Protein AF-A0A6M3LU60-F1 (afdb_monomer_lite)

Foldseek 3Di:
DALKAWEWEDEPPDQIKIKIFGHCLVVLLVLQLVLLLVVPPLQPRVVSVVSSNCSLCVPPPPPPHTIDMDSDGPPDPPRYWYQYSVQQWIDGNNDIDHSVCSNVDDCVPGDD

Sequence (112 aa):
MGDRANVKLISKGEAPLFIYSHNHGSNLPIRVQRALQKRWRWGDDLYLNRIIFSEIIKNEVDTELGYGIGTFIGDKENRVITIDHDNKTVEITGIILTFEQFIDHDLSTIRF

pLDDT: mean 94.93, std 4.98, range [65.88, 98.75]

Secondary structure (DSSP, 8-state):
----EEEEEE-TTSPPEEEEESS-GGGHHHHHHHHHHT---TT-HHHHHHHHHHHHHTT-SS-SSSEEEESS--S-TTSEEEEETTTTEEEETTEEEEHHHHHTS-GGG---

Structure (mmCIF, N/CA/C/O backbone):
data_AF-A0A6M3LU60-F1
#
_entry.id   AF-A0A6M3LU60-F1
#
loop_
_atom_site.group_PDB
_atom_site.id
_atom_site.type_symbol
_atom_site.label_atom_id
_atom_site.label_alt_id
_atom_site.label_comp_id
_atom_site.label_asym_id
_atom_site.label_entity_id
_atom_site.label_seq_id
_atom_site.pdbx_PDB_ins_code
_atom_site.Cartn_x
_atom_site.Cartn_y
_atom_site.Cartn_z
_atom_site.occupancy
_atom_site.B_iso_or_equiv
_atom_site.auth_seq_id
_atom_site.auth_comp_id
_atom_site.auth_asym_id
_atom_site.auth_atom_id
_atom_site.pdbx_PDB_model_num
ATOM 1 N N . MET A 1 1 ? 16.967 7.907 -14.585 1.00 65.88 1 MET A N 1
ATOM 2 C CA . MET A 1 1 ? 15.701 8.420 -14.007 1.00 65.88 1 MET A CA 1
ATOM 3 C C . MET A 1 1 ? 14.790 7.224 -13.778 1.00 65.88 1 MET A C 1
ATOM 5 O O . MET A 1 1 ? 14.743 6.392 -14.670 1.00 65.88 1 MET A O 1
ATOM 9 N N . GLY A 1 2 ? 14.155 7.103 -12.607 1.00 84.50 2 GLY A N 1
ATOM 10 C CA . GLY A 1 2 ? 13.304 5.958 -12.243 1.00 84.50 2 GLY A CA 1
ATOM 11 C C . GLY A 1 2 ? 11.884 6.388 -11.870 1.00 84.50 2 GLY A C 1
ATOM 12 O O . GLY A 1 2 ? 11.677 7.516 -11.410 1.00 84.50 2 GLY A O 1
ATOM 13 N N . ASP A 1 3 ? 10.920 5.493 -12.077 1.00 92.88 3 ASP A N 1
ATOM 14 C CA . ASP A 1 3 ? 9.530 5.642 -11.642 1.00 92.88 3 ASP A CA 1
ATOM 15 C C . ASP A 1 3 ? 9.408 5.246 -10.165 1.00 92.88 3 ASP A C 1
ATOM 17 O O . ASP A 1 3 ? 9.119 4.100 -9.821 1.00 92.88 3 ASP A O 1
ATOM 21 N N . ARG A 1 4 ? 9.707 6.210 -9.291 1.00 95.31 4 ARG A N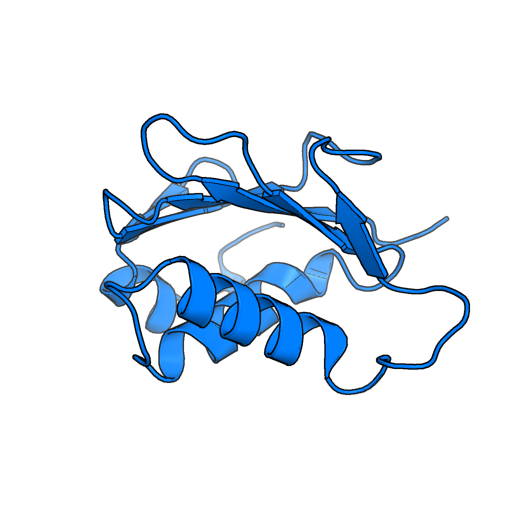 1
ATOM 22 C CA . ARG A 1 4 ? 9.814 6.009 -7.842 1.00 95.31 4 ARG A CA 1
ATOM 23 C C . ARG A 1 4 ? 8.538 6.385 -7.108 1.00 95.31 4 ARG A C 1
ATOM 25 O O . ARG A 1 4 ? 7.934 7.415 -7.423 1.00 95.31 4 ARG A O 1
ATOM 32 N N . ALA A 1 5 ? 8.172 5.571 -6.125 1.00 97.25 5 ALA A N 1
ATOM 33 C CA . ALA A 1 5 ? 7.081 5.812 -5.184 1.00 97.25 5 ALA A CA 1
ATOM 34 C C . ALA A 1 5 ? 7.185 4.839 -3.995 1.00 97.25 5 ALA A C 1
ATOM 36 O O . ALA A 1 5 ? 7.997 3.908 -4.020 1.00 97.25 5 ALA A O 1
ATOM 37 N N . ASN A 1 6 ? 6.338 5.041 -2.985 1.00 98.12 6 ASN A N 1
ATOM 38 C CA . ASN A 1 6 ? 6.311 4.232 -1.769 1.00 98.12 6 ASN A CA 1
ATOM 39 C C . ASN A 1 6 ? 4.900 3.757 -1.408 1.00 98.12 6 ASN A C 1
ATOM 41 O O . ASN A 1 6 ? 3.909 4.443 -1.662 1.00 98.12 6 ASN A O 1
ATOM 45 N N . VAL A 1 7 ? 4.828 2.617 -0.725 1.00 98.38 7 VAL A N 1
ATOM 46 C CA . VAL A 1 7 ? 3.676 2.236 0.101 1.00 98.38 7 VAL A CA 1
ATOM 47 C C . VAL A 1 7 ? 4.087 2.357 1.561 1.00 98.38 7 VAL A C 1
ATOM 49 O O . VAL A 1 7 ? 5.044 1.715 1.982 1.00 98.38 7 VAL A O 1
ATOM 52 N N . LYS A 1 8 ? 3.382 3.189 2.320 1.00 98.44 8 LYS A N 1
ATOM 53 C CA . LYS A 1 8 ? 3.571 3.393 3.754 1.00 98.44 8 LYS A CA 1
ATOM 54 C C . LYS A 1 8 ? 2.517 2.587 4.504 1.00 98.44 8 LYS A C 1
ATOM 56 O O . LYS A 1 8 ? 1.332 2.786 4.282 1.00 98.44 8 LYS A O 1
ATOM 61 N N . LEU A 1 9 ? 2.938 1.710 5.397 1.00 98.50 9 LEU A N 1
ATOM 62 C CA . LEU A 1 9 ? 2.079 0.859 6.215 1.00 98.50 9 LEU A CA 1
ATOM 63 C C . LEU A 1 9 ? 2.138 1.396 7.648 1.00 98.50 9 LEU A C 1
ATOM 65 O O . LEU A 1 9 ? 3.237 1.558 8.190 1.00 98.50 9 LEU A O 1
ATOM 69 N N . ILE A 1 10 ? 0.986 1.729 8.234 1.00 98.12 10 ILE A N 1
ATOM 70 C CA . ILE A 1 10 ? 0.899 2.302 9.583 1.00 98.12 10 ILE A CA 1
ATOM 71 C C . ILE A 1 10 ? -0.065 1.526 10.474 1.00 98.12 10 ILE A C 1
ATOM 73 O O . ILE A 1 10 ? -1.169 1.176 10.056 1.00 98.12 10 ILE A O 1
ATOM 77 N N . SER A 1 11 ? 0.369 1.345 11.718 1.00 96.25 11 SER A N 1
ATOM 78 C CA . SER A 1 11 ? -0.420 0.816 12.827 1.00 96.25 11 SER A CA 1
ATOM 79 C C . SER A 1 11 ? -0.178 1.684 14.063 1.00 96.25 11 SER A C 1
ATOM 81 O O . SER A 1 11 ? 0.902 2.257 14.251 1.00 96.25 11 SER A O 1
ATOM 83 N N . LYS A 1 12 ? -1.185 1.824 14.915 1.00 93.38 12 LYS A N 1
ATOM 84 C CA . LYS A 1 12 ? -1.189 2.743 16.044 1.00 93.38 12 LYS A CA 1
ATOM 85 C C . LYS A 1 12 ? -0.133 2.344 17.066 1.00 93.38 12 LYS A C 1
ATOM 87 O O . LYS A 1 12 ? -0.179 1.263 17.640 1.00 93.38 12 LYS A O 1
ATOM 92 N N . GLY A 1 13 ? 0.762 3.283 17.363 1.00 92.25 13 GLY A N 1
ATOM 93 C CA . GLY A 1 13 ? 1.834 3.087 18.340 1.00 92.25 13 GLY A CA 1
ATOM 94 C C . GLY A 1 13 ? 3.084 2.412 17.775 1.00 92.25 13 GLY A C 1
ATOM 95 O O . GLY A 1 13 ? 4.065 2.305 18.502 1.00 92.25 13 GLY A O 1
ATOM 96 N N . GLU A 1 14 ? 3.080 2.034 16.495 1.00 93.88 14 GLU A N 1
ATOM 97 C CA . GLU A 1 14 ? 4.211 1.396 15.825 1.00 93.88 14 GLU A CA 1
ATOM 98 C C . GLU A 1 14 ? 4.922 2.357 14.864 1.00 93.88 14 GLU A C 1
ATOM 100 O O . GLU A 1 14 ? 4.353 3.333 14.362 1.00 93.88 14 GLU A O 1
ATOM 105 N N . ALA A 1 15 ? 6.197 2.075 14.589 1.00 95.00 15 ALA A N 1
ATOM 106 C CA . ALA A 1 15 ? 6.931 2.790 13.553 1.00 95.00 15 ALA A CA 1
ATOM 107 C C . ALA A 1 15 ? 6.402 2.404 12.156 1.00 95.00 15 ALA A C 1
ATOM 109 O O . ALA A 1 15 ? 6.134 1.227 11.908 1.00 95.00 15 ALA A O 1
ATOM 110 N N . PRO A 1 16 ? 6.280 3.360 11.215 1.00 96.25 16 PRO A N 1
ATOM 111 C CA . PRO A 1 16 ? 5.817 3.063 9.867 1.00 96.25 16 PRO A CA 1
ATOM 112 C C . PRO A 1 16 ? 6.807 2.169 9.113 1.00 96.25 16 PRO A C 1
ATOM 114 O O . PRO A 1 16 ? 8.024 2.364 9.182 1.00 96.25 16 PRO A O 1
ATOM 117 N N . LEU A 1 17 ? 6.268 1.241 8.326 1.00 97.44 17 LEU A N 1
ATOM 118 C CA . LEU A 1 17 ? 7.026 0.439 7.371 1.00 97.44 17 LEU A CA 1
ATOM 119 C C . LEU A 1 17 ? 6.811 0.994 5.964 1.00 97.44 17 LEU A C 1
ATOM 121 O O . LEU A 1 17 ? 5.683 1.277 5.565 1.00 97.44 17 LEU A O 1
ATOM 125 N N . PHE A 1 18 ? 7.881 1.128 5.193 1.00 98.00 18 PHE A N 1
ATOM 126 C CA . PHE A 1 18 ? 7.834 1.596 3.815 1.00 98.00 18 PHE A CA 1
ATOM 127 C C . PHE A 1 18 ? 8.262 0.482 2.870 1.00 98.00 18 PHE A C 1
ATOM 129 O O . PHE A 1 18 ? 9.295 -0.154 3.078 1.00 98.00 18 PHE A O 1
ATOM 136 N N . ILE A 1 19 ? 7.478 0.281 1.814 1.00 97.44 19 ILE A N 1
ATOM 137 C CA . ILE A 1 19 ? 7.838 -0.529 0.653 1.00 97.44 19 ILE A CA 1
ATOM 138 C C . ILE A 1 19 ? 8.148 0.438 -0.485 1.00 97.44 19 ILE A C 1
ATOM 140 O O . ILE A 1 19 ? 7.253 1.099 -1.017 1.00 97.44 19 ILE A O 1
ATOM 144 N N . TYR A 1 20 ? 9.422 0.517 -0.844 1.00 97.06 20 TYR A N 1
ATOM 145 C CA . TYR A 1 20 ? 9.943 1.386 -1.891 1.00 97.06 20 TYR A CA 1
ATOM 146 C C . TYR A 1 20 ? 9.918 0.686 -3.250 1.00 97.06 20 TYR A C 1
ATOM 148 O O . TYR A 1 20 ? 10.211 -0.507 -3.339 1.00 97.06 20 TYR A O 1
ATOM 156 N N . SER A 1 21 ? 9.647 1.436 -4.320 1.00 95.44 21 SER A N 1
ATOM 157 C CA . SER A 1 21 ? 9.862 0.995 -5.702 1.00 95.44 21 SER A CA 1
ATOM 158 C C . SER A 1 21 ? 10.757 1.968 -6.461 1.00 95.44 21 SER A 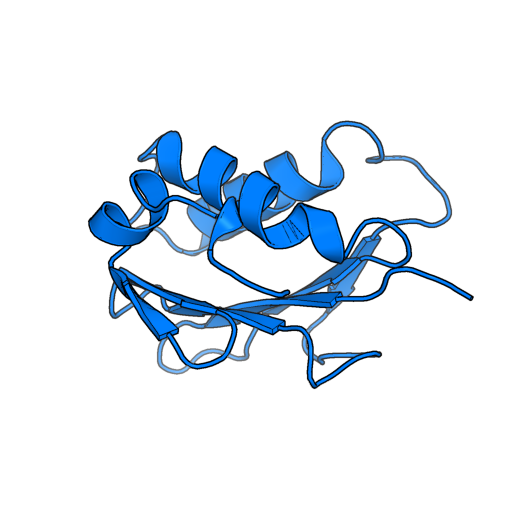C 1
ATOM 160 O O . SER A 1 21 ? 10.569 3.181 -6.378 1.00 95.44 21 SER A O 1
ATOM 162 N N . HIS A 1 22 ? 11.704 1.438 -7.241 1.00 94.25 22 HIS A N 1
ATOM 163 C CA . HIS A 1 22 ? 12.607 2.237 -8.069 1.00 94.25 22 HIS A CA 1
ATOM 164 C C . HIS A 1 22 ? 12.061 2.539 -9.472 1.00 94.25 22 HIS A C 1
ATOM 166 O O . HIS A 1 22 ? 12.319 3.619 -10.006 1.00 94.25 22 HIS A O 1
ATOM 172 N N . ASN A 1 23 ? 11.352 1.575 -10.075 1.00 91.94 23 ASN A N 1
ATOM 173 C CA . ASN A 1 23 ? 10.958 1.588 -11.492 1.00 91.94 23 ASN A CA 1
ATOM 174 C C . ASN A 1 23 ? 9.470 1.299 -11.740 1.00 91.94 23 ASN A C 1
ATOM 176 O O . ASN A 1 23 ? 9.043 1.297 -12.891 1.00 91.94 23 ASN A O 1
ATOM 180 N N . HIS A 1 24 ? 8.683 1.039 -10.695 1.00 93.31 24 HIS A N 1
ATOM 181 C CA . HIS A 1 24 ? 7.286 0.620 -10.827 1.00 93.31 24 HIS A CA 1
ATOM 182 C C . HIS A 1 24 ? 6.337 1.438 -9.947 1.00 93.31 24 HIS A C 1
ATOM 184 O O . HIS A 1 24 ? 5.250 0.968 -9.605 1.00 93.31 24 HIS A O 1
ATOM 190 N N . GLY A 1 25 ? 6.731 2.660 -9.591 1.00 94.12 25 GLY A N 1
ATOM 191 C CA . GLY A 1 25 ? 5.978 3.554 -8.724 1.00 94.12 25 GLY A CA 1
ATOM 192 C C . GLY A 1 25 ? 4.543 3.788 -9.194 1.00 94.12 25 GLY A C 1
ATOM 193 O O . GLY A 1 25 ? 3.607 3.600 -8.422 1.00 94.12 25 GLY A O 1
ATOM 194 N N . SER A 1 26 ? 4.342 4.076 -10.479 1.00 94.94 26 SER A N 1
ATOM 195 C CA . SER A 1 2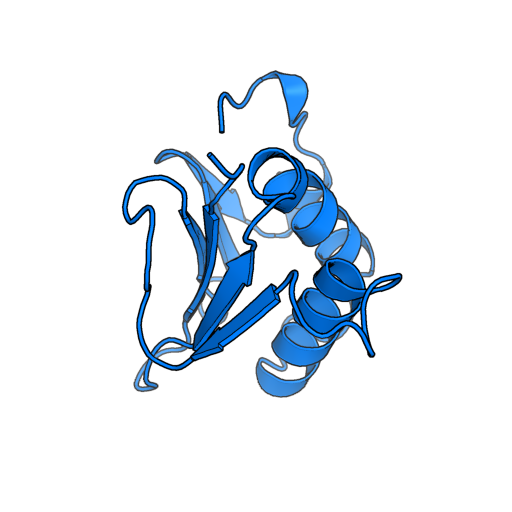6 ? 3.018 4.311 -11.078 1.00 94.94 26 SER A CA 1
ATOM 196 C C . SER A 1 26 ? 2.112 3.074 -11.036 1.00 94.94 26 SER A C 1
ATOM 198 O O . SER A 1 26 ? 0.894 3.188 -11.130 1.00 94.94 26 SER A O 1
ATOM 200 N N . ASN A 1 27 ? 2.691 1.881 -10.852 1.00 94.88 27 ASN A N 1
ATOM 201 C CA . ASN A 1 27 ? 1.962 0.619 -10.729 1.00 94.88 27 ASN A CA 1
ATOM 202 C C . ASN A 1 27 ? 1.676 0.225 -9.270 1.00 94.88 27 ASN A C 1
ATOM 204 O O . ASN A 1 27 ? 1.022 -0.794 -9.035 1.00 94.88 27 ASN A O 1
ATOM 208 N N . LEU A 1 28 ? 2.153 0.978 -8.274 1.00 96.94 28 LEU A N 1
ATOM 209 C CA . LEU A 1 28 ? 1.867 0.662 -6.874 1.00 96.94 28 LEU A CA 1
ATOM 210 C C . LEU A 1 28 ? 0.363 0.668 -6.554 1.00 96.94 28 LEU A C 1
ATOM 212 O O . LEU A 1 28 ? -0.065 -0.290 -5.910 1.00 96.94 28 LEU A O 1
ATOM 216 N N . PRO A 1 29 ? -0.470 1.616 -7.041 1.00 97.69 29 PRO A N 1
ATOM 217 C CA . PRO A 1 29 ? -1.902 1.615 -6.734 1.00 97.69 29 PRO A CA 1
ATOM 218 C C . PRO A 1 29 ? -2.594 0.318 -7.150 1.00 97.69 29 PRO A C 1
ATOM 220 O O . PRO A 1 29 ? -3.281 -0.306 -6.344 1.00 97.69 29 PRO A O 1
ATOM 223 N N . ILE A 1 30 ? -2.333 -0.156 -8.373 1.00 97.69 30 ILE A N 1
ATOM 224 C CA . ILE A 1 30 ? -2.941 -1.392 -8.877 1.00 97.69 30 ILE A CA 1
ATOM 225 C C . ILE A 1 30 ? -2.418 -2.637 -8.147 1.00 97.69 30 ILE A C 1
ATOM 227 O O . ILE A 1 30 ? -3.168 -3.587 -7.931 1.00 97.69 30 ILE A O 1
ATOM 231 N N . ARG A 1 31 ? -1.148 -2.648 -7.719 1.00 97.75 31 ARG A N 1
ATOM 232 C CA . ARG A 1 31 ? -0.564 -3.758 -6.944 1.00 97.75 31 ARG A CA 1
ATOM 233 C C . ARG A 1 31 ? -1.138 -3.820 -5.528 1.00 97.75 31 ARG A C 1
ATOM 235 O O . ARG A 1 31 ? -1.517 -4.899 -5.079 1.00 97.75 31 ARG A O 1
ATOM 242 N N . VAL A 1 32 ? -1.274 -2.675 -4.859 1.00 98.44 32 VAL A N 1
ATOM 243 C CA . VAL A 1 32 ? -1.944 -2.572 -3.554 1.00 98.44 32 VAL A CA 1
ATOM 244 C C . VAL A 1 32 ? -3.409 -2.992 -3.677 1.00 98.44 32 VAL A C 1
ATOM 246 O O . VAL A 1 32 ? -3.881 -3.794 -2.873 1.00 98.44 32 VAL A O 1
ATOM 249 N N . GLN A 1 33 ? -4.117 -2.531 -4.713 1.00 98.50 33 GLN A N 1
ATOM 250 C CA . GLN A 1 33 ? -5.521 -2.889 -4.934 1.00 98.50 33 GLN A CA 1
ATOM 251 C C . GLN A 1 33 ? -5.689 -4.400 -5.110 1.00 98.50 33 GLN A C 1
ATOM 253 O O . GLN A 1 33 ? -6.520 -5.003 -4.437 1.00 98.50 33 GLN A O 1
ATOM 258 N N . ARG A 1 34 ? -4.836 -5.045 -5.917 1.00 98.50 34 ARG A N 1
ATOM 259 C CA . ARG A 1 34 ? -4.817 -6.510 -6.079 1.00 98.50 34 ARG A CA 1
ATOM 260 C C . ARG A 1 34 ? -4.517 -7.257 -4.782 1.00 98.50 34 ARG A C 1
ATOM 262 O O . ARG A 1 34 ? -5.087 -8.323 -4.552 1.00 98.50 34 ARG A O 1
ATOM 269 N N . ALA A 1 35 ? -3.629 -6.730 -3.940 1.00 98.56 35 ALA A N 1
ATOM 270 C CA . ALA A 1 35 ? -3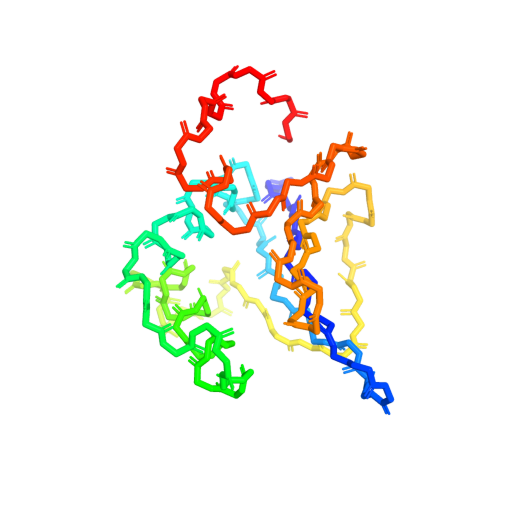.342 -7.321 -2.636 1.00 98.56 35 ALA A CA 1
ATOM 271 C C . ALA A 1 35 ? -4.585 -7.282 -1.735 1.00 98.56 35 ALA A C 1
ATOM 273 O O . ALA A 1 35 ? -4.976 -8.309 -1.175 1.00 98.56 35 ALA A O 1
ATOM 274 N N . LEU A 1 36 ? -5.242 -6.121 -1.657 1.00 98.69 36 LEU A N 1
ATOM 275 C CA . LEU A 1 36 ? -6.431 -5.916 -0.832 1.00 98.69 36 LEU A CA 1
ATOM 276 C C . LEU A 1 36 ? -7.663 -6.656 -1.367 1.00 98.69 36 LEU A C 1
ATOM 278 O O . LEU A 1 36 ? -8.432 -7.181 -0.564 1.00 98.69 36 LEU A O 1
ATOM 282 N N . GLN A 1 37 ? -7.814 -6.812 -2.686 1.00 98.56 37 GLN A N 1
ATOM 283 C CA . GLN A 1 37 ? -8.898 -7.582 -3.318 1.00 98.56 37 GLN A CA 1
ATOM 284 C C . GLN A 1 37 ? -8.961 -9.041 -2.850 1.00 98.56 37 GLN A C 1
ATOM 286 O O . GLN A 1 37 ? -10.027 -9.652 -2.888 1.00 98.56 37 GLN A O 1
ATOM 291 N N . LYS A 1 38 ? -7.853 -9.603 -2.345 1.00 98.19 38 LYS A N 1
ATOM 292 C CA . LYS A 1 38 ? -7.850 -10.948 -1.751 1.00 98.19 38 LYS A CA 1
ATOM 293 C C . LYS A 1 38 ? -8.693 -11.024 -0.471 1.00 98.19 38 LYS A C 1
ATOM 295 O O . LYS A 1 38 ? -9.098 -12.117 -0.093 1.00 98.19 38 LYS A O 1
ATOM 300 N N . ARG A 1 39 ? -8.945 -9.893 0.207 1.00 98.06 39 ARG A N 1
ATOM 301 C CA . ARG A 1 39 ? -9.655 -9.793 1.503 1.00 98.06 39 ARG A CA 1
ATOM 302 C C . ARG A 1 39 ? -9.050 -10.663 2.609 1.00 98.06 39 ARG A C 1
ATOM 304 O O . ARG A 1 39 ? -9.718 -11.068 3.557 1.00 98.06 39 ARG A O 1
ATOM 311 N N . TRP A 1 40 ? -7.770 -10.990 2.483 1.00 98.38 40 TRP A N 1
ATOM 312 C CA . TRP A 1 40 ? -7.069 -11.838 3.435 1.00 98.38 40 TRP A CA 1
ATOM 313 C C . TRP A 1 40 ? -6.459 -10.991 4.540 1.00 98.38 40 TRP A C 1
ATOM 315 O O . TRP A 1 40 ? -5.748 -10.031 4.262 1.00 98.38 40 TRP A O 1
ATOM 325 N N . ARG A 1 41 ? -6.684 -11.406 5.793 1.00 97.88 41 ARG A N 1
ATOM 326 C CA . ARG A 1 41 ? -5.957 -10.896 6.968 1.00 97.88 41 ARG A CA 1
ATOM 327 C C . ARG A 1 41 ? -6.059 -9.372 7.152 1.00 97.88 41 ARG A C 1
ATOM 329 O O . ARG A 1 41 ? -5.168 -8.769 7.722 1.00 97.88 41 ARG A O 1
ATOM 336 N N . TRP A 1 42 ? -7.175 -8.755 6.754 1.00 98.00 42 TRP A N 1
ATOM 337 C CA . TRP A 1 42 ? -7.431 -7.318 6.965 1.00 98.00 42 TRP A CA 1
ATOM 338 C C . TRP A 1 42 ? -7.436 -6.857 8.433 1.00 98.00 42 TRP A C 1
ATOM 340 O O . TRP A 1 42 ? -7.443 -5.659 8.683 1.00 98.00 42 TRP A O 1
ATOM 350 N N . GLY A 1 43 ? -7.467 -7.782 9.396 1.00 96.88 43 GLY A N 1
ATOM 351 C CA . GLY A 1 43 ? -7.325 -7.489 10.827 1.00 96.88 43 GLY A CA 1
ATOM 352 C C . GLY A 1 43 ? -6.045 -8.050 11.450 1.00 96.88 43 GLY A C 1
ATOM 353 O O . GLY A 1 43 ? -6.015 -8.253 12.657 1.00 96.88 43 GLY A O 1
ATOM 354 N N . ASP A 1 44 ? -5.049 -8.403 10.636 1.00 97.25 44 ASP A N 1
ATOM 355 C CA . ASP A 1 44 ? -3.762 -8.934 11.087 1.00 97.25 44 ASP A CA 1
ATOM 356 C C . ASP A 1 44 ? -2.634 -8.290 10.271 1.00 97.25 44 ASP A C 1
ATOM 358 O O . ASP A 1 44 ? -2.277 -8.740 9.176 1.00 97.25 44 ASP A O 1
ATOM 362 N N . ASP A 1 45 ? -2.113 -7.197 10.820 1.00 96.12 45 ASP A N 1
ATOM 363 C CA . ASP A 1 45 ? -1.220 -6.242 10.164 1.00 96.12 45 ASP A CA 1
ATOM 364 C C . ASP A 1 45 ? 0.045 -6.906 9.632 1.00 96.12 45 ASP A C 1
ATOM 366 O O . ASP A 1 45 ? 0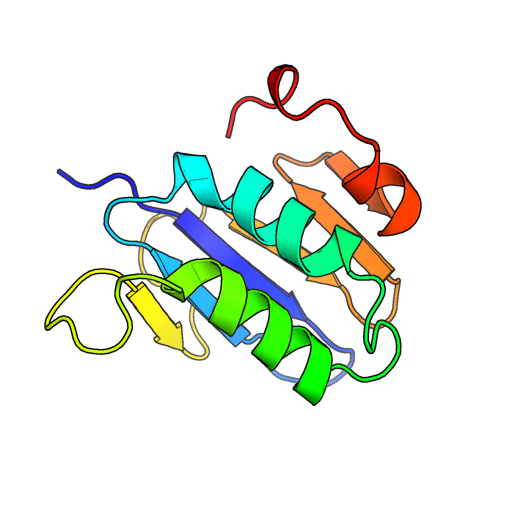.434 -6.675 8.491 1.00 96.12 45 ASP A O 1
ATOM 370 N N . LEU A 1 46 ? 0.658 -7.803 10.410 1.00 96.25 46 LEU A N 1
ATOM 371 C CA . LEU A 1 46 ? 1.882 -8.498 10.005 1.00 96.25 46 LEU A CA 1
ATOM 372 C C . LEU A 1 46 ? 1.651 -9.347 8.752 1.00 96.25 46 LEU A C 1
ATOM 374 O O . LEU A 1 46 ? 2.460 -9.338 7.817 1.00 96.25 46 LEU A O 1
ATOM 378 N N . TYR A 1 47 ? 0.529 -10.065 8.703 1.00 98.25 47 TYR A N 1
ATOM 379 C CA . TYR A 1 47 ? 0.194 -10.873 7.538 1.00 98.25 47 TYR A CA 1
ATOM 380 C C . TYR A 1 47 ? -0.276 -10.021 6.363 1.00 98.25 47 TYR A C 1
ATOM 382 O O . TYR A 1 47 ? 0.076 -10.340 5.225 1.00 98.25 47 TYR A O 1
ATOM 390 N N . LEU A 1 48 ? -1.029 -8.945 6.602 1.00 98.50 48 LEU A N 1
ATOM 391 C CA . LEU A 1 48 ? -1.438 -8.037 5.536 1.00 98.50 48 LEU A CA 1
ATOM 392 C C . LEU A 1 48 ? -0.228 -7.334 4.909 1.00 98.50 48 LEU A C 1
ATOM 394 O O . LEU A 1 48 ? -0.116 -7.308 3.684 1.00 98.50 48 LEU A O 1
ATOM 398 N N . ASN A 1 49 ? 0.726 -6.881 5.722 1.00 98.00 49 ASN A N 1
ATOM 399 C CA . ASN A 1 49 ? 1.996 -6.309 5.273 1.00 98.00 49 ASN A CA 1
ATOM 400 C C . ASN A 1 49 ? 2.750 -7.279 4.373 1.00 98.00 49 ASN A C 1
ATOM 402 O O . ASN A 1 49 ? 3.155 -6.919 3.267 1.00 98.00 49 ASN A O 1
ATOM 406 N N . ARG A 1 50 ? 2.861 -8.546 4.792 1.00 97.69 50 ARG A N 1
ATOM 407 C CA . ARG A 1 50 ? 3.447 -9.603 3.961 1.00 97.69 50 ARG A CA 1
ATOM 408 C C . ARG A 1 50 ? 2.695 -9.782 2.640 1.00 97.69 50 ARG A C 1
ATOM 410 O O . ARG A 1 50 ? 3.339 -9.962 1.608 1.00 97.69 50 ARG A O 1
ATOM 417 N N . ILE A 1 51 ? 1.361 -9.786 2.651 1.00 98.50 51 ILE A N 1
ATOM 418 C CA . ILE A 1 51 ? 0.536 -9.972 1.445 1.00 98.50 51 ILE A CA 1
ATOM 419 C C . ILE A 1 51 ? 0.731 -8.808 0.468 1.00 98.50 51 ILE A C 1
ATOM 421 O O . ILE A 1 51 ? 0.952 -9.051 -0.718 1.00 98.50 51 ILE A O 1
ATOM 425 N N . ILE A 1 52 ? 0.699 -7.568 0.965 1.00 98.44 52 ILE A N 1
ATOM 426 C CA . ILE A 1 52 ? 0.944 -6.357 0.172 1.00 98.44 52 ILE A CA 1
ATOM 427 C C . ILE A 1 52 ? 2.348 -6.406 -0.426 1.00 98.44 52 ILE A C 1
ATOM 429 O O . ILE A 1 52 ? 2.498 -6.281 -1.641 1.00 98.44 52 ILE A O 1
ATOM 433 N N . PHE A 1 53 ? 3.362 -6.672 0.398 1.00 97.94 53 PHE A N 1
ATOM 434 C CA . PHE A 1 53 ? 4.741 -6.793 -0.059 1.00 97.94 53 PHE A CA 1
ATOM 435 C C . PHE A 1 53 ? 4.890 -7.859 -1.150 1.00 97.94 53 PHE A C 1
ATOM 437 O O . PHE A 1 53 ? 5.405 -7.566 -2.227 1.00 97.94 53 PHE A O 1
ATOM 444 N N . SER A 1 54 ? 4.352 -9.060 -0.922 1.00 97.62 54 SER A N 1
ATOM 445 C CA . SER A 1 54 ? 4.439 -10.180 -1.869 1.00 97.62 54 SER A CA 1
ATOM 446 C C . SER A 1 54 ? 3.786 -9.867 -3.218 1.00 97.62 54 SER A C 1
ATOM 448 O O . SER A 1 54 ? 4.306 -10.262 -4.258 1.00 97.62 54 SER A O 1
ATOM 450 N N . GLU A 1 55 ? 2.649 -9.166 -3.230 1.00 97.88 55 GLU A N 1
ATOM 451 C CA . GLU A 1 55 ? 1.989 -8.765 -4.479 1.00 97.88 55 GLU A CA 1
ATOM 452 C C . GLU A 1 55 ? 2.776 -7.660 -5.205 1.00 97.88 55 GLU A C 1
ATOM 454 O O . GLU A 1 55 ? 2.857 -7.655 -6.437 1.00 97.88 55 GLU A O 1
ATOM 459 N N . ILE A 1 56 ? 3.409 -6.751 -4.455 1.00 96.62 56 ILE A N 1
ATOM 460 C CA . ILE A 1 56 ? 4.250 -5.696 -5.024 1.00 96.62 56 ILE A CA 1
ATOM 461 C C . ILE A 1 56 ? 5.484 -6.293 -5.711 1.00 96.62 56 ILE A C 1
ATOM 463 O O . ILE A 1 56 ? 5.722 -5.976 -6.876 1.00 96.62 56 ILE A O 1
ATOM 467 N N . ILE A 1 57 ? 6.212 -7.196 -5.050 1.00 95.94 57 ILE A N 1
ATOM 468 C CA . ILE A 1 57 ? 7.498 -7.717 -5.550 1.00 95.94 57 ILE A CA 1
ATOM 469 C C . ILE A 1 57 ? 7.392 -8.978 -6.415 1.00 95.94 57 ILE A C 1
ATOM 471 O O . ILE A 1 57 ? 8.409 -9.501 -6.849 1.00 95.94 57 ILE A O 1
ATOM 475 N N . LYS A 1 58 ? 6.184 -9.498 -6.656 1.00 91.94 58 LYS A N 1
ATOM 476 C CA . LYS A 1 58 ? 5.896 -10.868 -7.135 1.00 91.94 58 LYS A CA 1
ATOM 477 C C . LYS A 1 58 ? 6.823 -11.468 -8.213 1.00 91.94 58 LYS A C 1
ATOM 479 O O . LYS A 1 58 ? 7.048 -12.672 -8.186 1.00 91.94 58 LYS A O 1
ATOM 484 N N . ASN A 1 59 ? 7.325 -10.666 -9.155 1.00 90.12 59 ASN A N 1
ATOM 485 C CA . ASN A 1 59 ? 8.158 -11.122 -10.280 1.00 90.12 59 ASN A CA 1
ATOM 486 C C . ASN A 1 59 ? 9.629 -10.657 -10.193 1.00 90.12 59 ASN A C 1
ATOM 488 O O . ASN A 1 59 ? 10.382 -10.836 -11.142 1.00 90.12 59 ASN A O 1
ATOM 492 N N . GLU A 1 60 ? 10.021 -10.029 -9.086 1.00 92.56 60 GLU A N 1
ATOM 493 C CA . GLU A 1 60 ? 11.311 -9.356 -8.867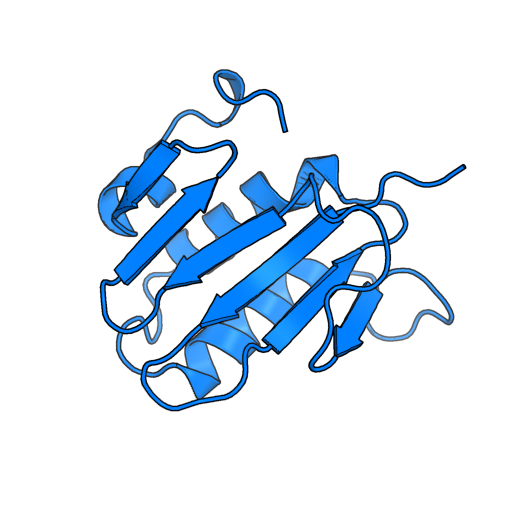 1.00 92.56 60 GLU A CA 1
ATOM 494 C C . GLU A 1 60 ? 11.792 -9.622 -7.427 1.00 92.56 60 GLU A C 1
ATOM 496 O O . GLU A 1 60 ? 12.181 -8.714 -6.699 1.00 92.56 60 GLU A O 1
ATOM 501 N N . VAL A 1 61 ? 11.677 -10.876 -6.977 1.00 92.31 61 VAL A N 1
ATOM 502 C CA . VAL A 1 61 ? 12.035 -11.266 -5.601 1.00 92.31 61 VAL A CA 1
ATOM 503 C C . VAL A 1 61 ? 13.553 -11.305 -5.409 1.00 92.31 61 VAL A C 1
ATOM 505 O O . VAL A 1 61 ? 14.051 -10.792 -4.413 1.00 92.31 61 VAL A O 1
ATOM 508 N N . ASP A 1 62 ? 14.276 -11.866 -6.383 1.00 91.69 62 ASP A N 1
ATOM 509 C CA . ASP A 1 62 ? 15.721 -12.131 -6.307 1.00 91.69 62 ASP A CA 1
ATOM 510 C C . ASP A 1 62 ? 16.529 -11.239 -7.269 1.00 91.69 62 ASP A C 1
ATOM 512 O O . ASP A 1 62 ? 17.489 -11.678 -7.905 1.00 91.69 62 ASP A O 1
ATOM 516 N N . THR A 1 63 ? 16.113 -9.981 -7.437 1.00 91.12 63 THR A N 1
ATOM 517 C CA . THR A 1 63 ? 16.817 -9.002 -8.276 1.00 91.12 63 THR A CA 1
ATOM 518 C C . THR A 1 63 ? 17.708 -8.092 -7.430 1.00 91.12 63 THR A C 1
ATOM 520 O O . THR A 1 63 ? 17.371 -7.744 -6.303 1.00 91.12 63 THR A O 1
ATOM 523 N N . GLU A 1 64 ? 18.853 -7.667 -7.977 1.00 89.88 64 GLU A N 1
ATOM 524 C CA . GLU A 1 64 ? 19.782 -6.749 -7.289 1.00 89.88 64 GLU A CA 1
ATOM 525 C C . GLU A 1 64 ? 19.131 -5.391 -6.970 1.00 89.88 64 GLU A C 1
ATOM 527 O O . GLU A 1 64 ? 19.413 -4.772 -5.947 1.00 89.88 64 GLU A O 1
ATOM 532 N N . LEU A 1 65 ? 18.242 -4.934 -7.854 1.00 88.19 65 LEU A N 1
ATOM 533 C CA . LEU A 1 65 ? 17.517 -3.671 -7.759 1.00 88.19 65 LEU A CA 1
ATOM 534 C C . LEU A 1 65 ? 16.028 -3.902 -8.038 1.00 88.19 65 LEU A C 1
ATOM 536 O O . LEU A 1 65 ? 15.653 -4.880 -8.683 1.00 88.19 65 LEU A O 1
ATOM 540 N N . GLY A 1 66 ? 15.187 -2.957 -7.618 1.00 92.00 66 GLY A N 1
ATOM 541 C CA . GLY A 1 66 ? 13.765 -2.920 -7.978 1.00 92.00 66 GLY A CA 1
ATOM 542 C C . GLY A 1 66 ? 12.905 -2.372 -6.851 1.00 92.00 66 GLY A C 1
ATOM 543 O O . GLY A 1 66 ? 12.260 -1.332 -7.013 1.00 92.00 66 GLY A O 1
ATOM 544 N N . TYR A 1 67 ? 12.968 -3.026 -5.692 1.00 95.38 67 TYR A N 1
ATOM 545 C CA . TYR A 1 67 ? 12.198 -2.669 -4.504 1.00 95.38 67 TYR A CA 1
ATOM 546 C C . TYR A 1 67 ? 13.082 -2.622 -3.259 1.00 95.38 67 TYR A C 1
ATOM 548 O O . TYR A 1 67 ? 14.167 -3.196 -3.225 1.00 95.38 67 TYR A O 1
ATOM 556 N N . GLY A 1 68 ? 12.608 -1.924 -2.233 1.00 94.31 68 GLY A N 1
ATOM 557 C CA . GLY A 1 68 ? 13.255 -1.864 -0.926 1.00 94.31 68 GLY A CA 1
ATOM 558 C C . GLY A 1 68 ? 12.227 -1.915 0.194 1.00 94.31 68 GLY A C 1
ATOM 559 O O . GLY A 1 68 ? 11.042 -1.670 -0.030 1.00 94.31 68 GLY A O 1
ATOM 560 N N . ILE A 1 69 ? 12.688 -2.224 1.403 1.00 95.50 69 ILE A N 1
ATOM 561 C CA . ILE A 1 69 ? 11.877 -2.185 2.619 1.00 95.50 69 ILE A CA 1
ATOM 562 C C . ILE A 1 69 ? 12.669 -1.426 3.677 1.00 95.50 69 ILE A C 1
ATOM 564 O O . ILE A 1 69 ? 13.862 -1.677 3.849 1.00 95.50 69 ILE A O 1
ATOM 568 N N . GLY A 1 70 ? 12.025 -0.514 4.395 1.00 95.19 70 GLY A N 1
ATOM 569 C CA . GLY A 1 70 ? 12.687 0.242 5.452 1.00 95.19 70 GLY A CA 1
ATOM 570 C C . GLY A 1 70 ? 11.715 0.950 6.382 1.00 95.19 70 GLY A C 1
ATOM 571 O O . GLY A 1 70 ? 10.512 0.982 6.148 1.00 95.19 70 GLY A O 1
ATOM 572 N N . THR A 1 71 ? 12.253 1.540 7.444 1.00 96.00 71 THR A N 1
ATOM 573 C CA . THR A 1 71 ? 11.507 2.353 8.422 1.00 96.00 71 THR A CA 1
ATOM 574 C C . THR A 1 71 ? 11.555 3.852 8.105 1.00 96.00 71 THR A C 1
ATOM 576 O O . THR A 1 71 ? 11.192 4.691 8.926 1.00 96.00 71 THR A O 1
ATOM 579 N N . PHE A 1 72 ? 12.009 4.202 6.902 1.00 93.38 72 PHE A N 1
ATOM 580 C CA . PHE A 1 72 ? 12.091 5.561 6.383 1.00 93.38 72 PHE A CA 1
ATOM 581 C C . PHE A 1 72 ? 11.657 5.581 4.912 1.00 93.38 72 PHE A C 1
ATOM 583 O O . PHE A 1 72 ? 11.730 4.571 4.216 1.00 93.38 72 PHE A O 1
ATOM 590 N N . ILE A 1 73 ? 11.204 6.743 4.446 1.00 91.88 73 ILE A N 1
ATOM 591 C CA . ILE A 1 73 ? 10.524 6.913 3.155 1.00 91.88 73 ILE A CA 1
ATOM 592 C C . ILE A 1 73 ? 11.441 6.824 1.923 1.00 91.88 73 ILE A C 1
ATOM 594 O O . ILE A 1 73 ? 10.984 6.480 0.837 1.00 91.88 73 ILE A O 1
ATOM 598 N N . GLY A 1 74 ? 12.730 7.135 2.071 1.00 84.88 74 GLY A N 1
ATOM 599 C CA . GLY A 1 74 ? 13.670 7.192 0.950 1.00 84.88 74 GLY A CA 1
ATOM 600 C C . GLY A 1 74 ? 13.345 8.321 -0.038 1.00 84.88 74 GLY A C 1
ATOM 601 O O . GLY A 1 74 ? 13.139 9.463 0.361 1.00 84.88 74 GLY A O 1
ATOM 602 N N . ASP A 1 75 ? 13.321 8.004 -1.334 1.00 83.44 75 ASP A N 1
ATOM 603 C CA . ASP A 1 75 ? 13.043 8.956 -2.420 1.00 83.44 75 ASP A CA 1
ATOM 604 C C . ASP A 1 75 ? 11.531 9.141 -2.668 1.00 83.44 75 ASP A C 1
ATOM 606 O O . ASP A 1 75 ? 10.744 8.216 -2.478 1.00 83.44 75 ASP A O 1
ATOM 610 N N . LYS A 1 76 ? 11.148 10.290 -3.255 1.00 82.81 76 LYS A N 1
ATOM 611 C CA . LYS A 1 76 ? 9.775 10.616 -3.715 1.00 82.81 76 LYS A CA 1
ATOM 612 C C . LYS A 1 76 ? 8.725 10.632 -2.600 1.00 82.81 76 LYS A C 1
ATOM 614 O O . LYS A 1 76 ? 7.698 9.959 -2.670 1.00 82.81 76 LYS A O 1
ATOM 619 N N . GLU A 1 77 ? 8.932 11.516 -1.631 1.00 79.19 77 GLU A N 1
ATOM 620 C CA . GLU A 1 77 ? 8.015 11.725 -0.502 1.00 79.19 77 GLU A CA 1
ATOM 621 C C . GLU A 1 77 ? 6.603 12.178 -0.907 1.00 79.19 77 GLU A C 1
ATOM 623 O O . GLU A 1 77 ? 5.652 12.018 -0.149 1.00 79.19 77 GLU A O 1
ATOM 628 N N . ASN A 1 78 ? 6.444 12.709 -2.122 1.00 85.25 78 ASN A N 1
ATOM 629 C CA . ASN A 1 78 ? 5.164 13.158 -2.660 1.00 85.25 78 ASN A CA 1
ATOM 630 C C . ASN A 1 78 ? 4.369 12.071 -3.413 1.00 85.25 78 ASN A C 1
ATOM 632 O O . ASN A 1 78 ? 3.267 12.357 -3.873 1.00 85.25 78 ASN A O 1
ATOM 636 N N . ARG A 1 79 ? 4.906 10.852 -3.573 1.00 94.69 79 ARG A N 1
ATOM 637 C CA . ARG A 1 79 ? 4.227 9.719 -4.234 1.00 94.69 79 ARG A CA 1
ATOM 638 C C . ARG A 1 79 ? 4.150 8.536 -3.283 1.00 94.69 79 ARG A C 1
ATOM 640 O O . ARG A 1 79 ? 4.939 7.593 -3.361 1.00 94.69 79 ARG A O 1
ATOM 647 N N . VAL A 1 80 ? 3.208 8.624 -2.353 1.00 97.56 80 VAL A N 1
ATOM 648 C CA . VAL A 1 80 ? 3.030 7.654 -1.272 1.00 97.56 80 VAL A CA 1
ATOM 649 C C . VAL A 1 80 ? 1.585 7.187 -1.244 1.00 97.56 80 VAL A C 1
ATOM 651 O O . VAL A 1 80 ? 0.666 7.999 -1.334 1.00 97.56 80 VAL A O 1
ATOM 654 N N . ILE A 1 81 ? 1.402 5.878 -1.112 1.00 98.31 81 ILE A N 1
ATOM 655 C CA . ILE A 1 81 ? 0.123 5.261 -0.762 1.00 98.31 81 ILE A CA 1
ATOM 656 C C . ILE A 1 81 ? 0.204 4.900 0.714 1.00 98.31 81 ILE A C 1
ATOM 658 O O . ILE A 1 81 ? 1.073 4.111 1.085 1.00 98.31 81 ILE A O 1
ATOM 662 N N . THR A 1 82 ? -0.661 5.456 1.555 1.00 98.56 82 THR A N 1
ATOM 663 C CA . THR A 1 82 ? -0.691 5.113 2.982 1.00 98.56 82 THR A CA 1
ATOM 664 C C . THR A 1 82 ? -1.762 4.062 3.232 1.00 98.56 82 THR A C 1
ATOM 666 O O . THR A 1 82 ? -2.911 4.252 2.854 1.00 98.56 82 THR A O 1
ATOM 669 N N . ILE A 1 83 ? -1.392 2.963 3.879 1.00 98.69 83 ILE A N 1
ATOM 670 C CA . ILE A 1 83 ? -2.290 1.920 4.370 1.00 98.69 83 ILE A CA 1
ATOM 671 C C . ILE A 1 83 ? -2.357 2.065 5.880 1.00 98.69 83 ILE A C 1
ATOM 673 O O . ILE A 1 83 ? -1.350 1.887 6.563 1.00 98.69 83 ILE A O 1
ATOM 677 N N . ASP A 1 84 ? -3.537 2.397 6.380 1.00 98.50 84 ASP A N 1
ATOM 678 C CA . ASP A 1 84 ? -3.829 2.495 7.804 1.00 98.50 84 ASP A CA 1
ATOM 679 C C . ASP A 1 84 ? -4.571 1.234 8.242 1.00 98.50 84 ASP A C 1
ATOM 681 O O . ASP A 1 84 ? -5.706 0.985 7.819 1.00 98.50 84 ASP A O 1
ATOM 685 N N . HIS A 1 85 ? -3.898 0.411 9.044 1.00 98.19 85 HIS A N 1
ATOM 686 C CA . HIS A 1 85 ? -4.434 -0.862 9.503 1.00 98.19 85 HIS A CA 1
ATOM 687 C C . HIS A 1 85 ? -5.557 -0.695 10.527 1.00 98.19 85 HIS A C 1
ATOM 689 O O . HIS A 1 85 ? -6.570 -1.395 10.443 1.00 98.19 85 HIS A O 1
ATOM 695 N N . ASP A 1 86 ? -5.418 0.253 11.456 1.00 97.75 86 ASP A N 1
ATOM 696 C CA . ASP A 1 86 ? -6.400 0.475 12.517 1.00 97.75 86 ASP A CA 1
ATOM 697 C C . ASP A 1 86 ? -7.731 0.956 11.942 1.00 97.75 86 ASP A C 1
ATOM 699 O O . ASP A 1 86 ? -8.797 0.434 12.286 1.00 97.75 86 ASP A O 1
ATOM 703 N N . ASN A 1 87 ? -7.663 1.925 11.027 1.00 98.12 87 ASN A N 1
ATOM 704 C CA . ASN A 1 87 ? -8.836 2.516 10.393 1.00 98.12 87 ASN A CA 1
ATOM 705 C C . ASN A 1 87 ? -9.313 1.726 9.165 1.00 98.12 87 ASN A C 1
ATOM 707 O O . ASN A 1 87 ? -10.414 1.972 8.673 1.00 98.12 87 ASN A O 1
ATOM 711 N N . LYS A 1 88 ? -8.517 0.760 8.683 1.00 98.38 88 LYS A N 1
ATOM 712 C CA . LYS A 1 88 ? -8.740 0.010 7.434 1.00 98.38 88 LYS A CA 1
ATOM 713 C C . LYS A 1 88 ? -8.964 0.936 6.242 1.00 98.38 88 LYS A C 1
ATOM 715 O O . LYS A 1 88 ? -9.930 0.789 5.488 1.00 98.38 88 LYS A O 1
ATOM 720 N N . THR A 1 89 ? -8.070 1.906 6.082 1.00 98.69 89 THR A N 1
ATOM 721 C CA . THR A 1 89 ? -8.144 2.900 5.007 1.00 98.69 89 THR A CA 1
ATOM 722 C C . THR A 1 89 ? -6.888 2.927 4.152 1.00 98.69 89 THR A C 1
ATOM 724 O O . THR A 1 89 ? -5.782 2.670 4.623 1.00 98.69 89 THR A O 1
ATOM 727 N N . VAL A 1 90 ? -7.068 3.282 2.886 1.00 98.69 90 VAL A N 1
ATOM 728 C CA . VAL A 1 90 ? -6.017 3.635 1.941 1.00 98.69 90 VAL A CA 1
ATOM 729 C C . VAL A 1 90 ? -6.107 5.128 1.659 1.00 98.69 90 VAL A C 1
ATOM 731 O O . VAL A 1 90 ? -7.146 5.613 1.215 1.00 98.69 90 VAL A O 1
ATOM 734 N N . GLU A 1 91 ? -5.015 5.849 1.885 1.00 98.25 91 GLU A N 1
ATOM 735 C CA . GLU A 1 91 ? -4.841 7.218 1.414 1.00 98.25 91 GLU A CA 1
ATOM 736 C C . GLU A 1 91 ? -3.963 7.222 0.162 1.00 98.25 91 GLU A C 1
ATOM 738 O O . GLU A 1 91 ? -2.850 6.692 0.155 1.00 98.25 91 GLU A O 1
ATOM 743 N N . ILE A 1 92 ? -4.455 7.847 -0.902 1.00 96.12 92 ILE A N 1
ATOM 744 C CA . ILE A 1 92 ? -3.733 8.012 -2.158 1.00 96.12 92 ILE A CA 1
ATOM 745 C C . ILE A 1 92 ? -4.031 9.396 -2.730 1.00 96.12 92 ILE A C 1
ATOM 747 O O . ILE A 1 92 ? -5.183 9.765 -2.949 1.00 96.12 92 ILE A O 1
ATOM 751 N N . THR A 1 93 ? -2.990 10.198 -2.968 1.00 91.75 93 THR A N 1
ATOM 752 C CA . THR A 1 93 ? -3.118 11.565 -3.524 1.00 91.75 93 THR A CA 1
ATOM 753 C C . THR A 1 93 ? -4.087 12.477 -2.747 1.00 91.75 93 THR A C 1
ATOM 755 O O . THR A 1 93 ? -4.758 13.321 -3.333 1.00 91.75 93 THR A O 1
ATOM 758 N N . GLY A 1 94 ? -4.184 12.296 -1.424 1.00 91.81 94 GLY A N 1
ATOM 759 C CA . GLY A 1 94 ? -5.093 13.046 -0.546 1.00 91.81 94 GLY A CA 1
ATOM 760 C C . GLY A 1 94 ? -6.541 12.538 -0.514 1.00 91.81 94 GLY A C 1
ATOM 761 O O . GLY A 1 94 ? -7.361 13.087 0.217 1.00 91.81 94 GLY A O 1
ATOM 762 N N . ILE A 1 95 ? -6.872 11.491 -1.275 1.00 94.75 95 ILE A N 1
ATOM 763 C CA . ILE A 1 95 ? -8.160 10.796 -1.190 1.00 94.75 95 ILE A CA 1
ATOM 764 C C . ILE A 1 95 ? -8.019 9.665 -0.174 1.00 94.75 95 ILE A C 1
ATOM 766 O O . ILE A 1 95 ? -7.114 8.844 -0.301 1.00 94.75 95 ILE A O 1
ATOM 770 N N . ILE A 1 96 ? -8.931 9.603 0.798 1.00 98.06 96 ILE A N 1
ATOM 771 C CA . ILE A 1 96 ? -9.006 8.523 1.787 1.00 98.06 96 ILE A CA 1
ATOM 772 C C . ILE A 1 96 ? -10.198 7.632 1.445 1.00 98.06 96 ILE A C 1
ATOM 774 O O . ILE A 1 96 ? -11.330 8.105 1.341 1.00 98.06 96 ILE A O 1
ATOM 778 N N . LEU A 1 97 ? -9.936 6.340 1.282 1.00 98.38 97 LEU A N 1
ATOM 779 C CA . LEU A 1 97 ? -10.927 5.310 0.987 1.00 98.38 97 LEU A CA 1
ATOM 780 C C . LEU A 1 97 ? -10.807 4.201 2.030 1.00 98.38 97 LEU A C 1
ATOM 782 O O . LEU A 1 97 ? -9.703 3.827 2.405 1.00 98.38 97 LEU A O 1
ATOM 786 N N . THR A 1 98 ? -11.920 3.631 2.481 1.00 98.75 98 THR A N 1
ATOM 787 C CA . THR A 1 98 ? -11.888 2.337 3.190 1.00 98.75 98 THR A CA 1
ATOM 788 C C . THR A 1 98 ? -11.301 1.253 2.286 1.00 98.75 98 THR A C 1
ATOM 790 O O . THR A 1 98 ? -11.294 1.402 1.061 1.00 98.75 98 THR A O 1
ATOM 793 N N . PHE A 1 99 ? -10.822 0.146 2.852 1.00 98.69 99 PHE A N 1
ATOM 794 C CA . PHE A 1 99 ? -10.352 -0.987 2.050 1.00 98.69 99 PHE A CA 1
ATOM 795 C C . PHE A 1 99 ? -11.420 -1.457 1.059 1.00 98.69 99 PHE A C 1
ATOM 797 O O . PHE A 1 99 ? -11.104 -1.681 -0.106 1.00 98.69 99 PHE A O 1
ATOM 804 N N . GLU A 1 100 ? -12.679 -1.529 1.487 1.00 98.56 100 GLU A N 1
ATOM 805 C CA . GLU A 1 100 ? -13.833 -1.864 0.655 1.00 98.56 100 GLU A CA 1
ATOM 806 C C . GLU A 1 100 ? -14.016 -0.877 -0.500 1.00 98.56 100 GLU A C 1
ATOM 808 O O . GLU A 1 100 ? -14.139 -1.291 -1.648 1.00 98.56 100 GLU A O 1
ATOM 813 N N . GLN A 1 101 ? -13.977 0.427 -0.227 1.00 98.25 101 GLN A N 1
ATOM 814 C CA . GLN A 1 101 ? -14.083 1.434 -1.284 1.00 98.25 101 GLN A CA 1
ATOM 815 C C . GLN A 1 101 ? -12.894 1.375 -2.244 1.00 98.25 101 GLN A C 1
ATOM 817 O O . GLN A 1 101 ? -13.073 1.533 -3.447 1.00 98.25 101 GLN A O 1
ATOM 822 N N . PHE A 1 102 ? -11.684 1.151 -1.730 1.00 98.44 102 PHE A N 1
ATOM 823 C CA . PHE A 1 102 ? -10.468 1.137 -2.532 1.00 98.44 102 PHE A CA 1
ATOM 824 C C . PHE A 1 102 ? -10.416 -0.052 -3.496 1.00 98.44 102 PHE A C 1
ATOM 826 O O . PHE A 1 102 ? -10.001 0.121 -4.641 1.00 98.44 102 PHE A O 1
ATOM 833 N N . ILE A 1 103 ? -10.852 -1.250 -3.084 1.00 98.25 103 ILE A N 1
ATOM 834 C CA . ILE A 1 103 ? -10.820 -2.437 -3.961 1.00 98.25 103 ILE A CA 1
ATOM 835 C C . ILE A 1 103 ? -11.771 -2.343 -5.160 1.00 98.25 103 ILE A C 1
ATOM 837 O O . ILE A 1 103 ? -11.494 -2.984 -6.177 1.00 98.25 103 ILE A O 1
ATOM 841 N N . ASP A 1 104 ? -12.824 -1.530 -5.044 1.00 97.12 104 ASP A N 1
ATOM 842 C CA . ASP A 1 104 ? -13.832 -1.285 -6.083 1.00 97.12 104 ASP A CA 1
ATOM 843 C C . ASP A 1 104 ? -13.604 0.049 -6.829 1.00 97.12 104 ASP A C 1
ATOM 845 O O . ASP A 1 104 ? -14.327 0.374 -7.771 1.00 97.12 104 ASP A O 1
ATOM 849 N N . HIS A 1 105 ? -12.600 0.838 -6.426 1.00 96.44 105 HIS A N 1
ATOM 850 C CA . HIS A 1 105 ? -12.331 2.155 -7.001 1.00 96.44 105 HIS A CA 1
ATOM 851 C C . HIS A 1 105 ? -11.702 2.070 -8.400 1.00 96.44 105 HIS A C 1
ATOM 853 O O . HIS A 1 105 ? -10.751 1.316 -8.628 1.00 96.44 105 HIS A O 1
ATOM 859 N N . ASP A 1 106 ? -12.168 2.913 -9.325 1.00 96.06 106 ASP A N 1
ATOM 860 C CA . ASP A 1 106 ? -11.544 3.069 -10.640 1.00 96.06 106 ASP A CA 1
ATOM 861 C C . ASP A 1 106 ? -10.253 3.893 -10.535 1.00 96.06 106 ASP A C 1
ATOM 863 O O . ASP A 1 106 ? -10.261 5.127 -10.505 1.00 96.06 106 ASP A O 1
ATOM 867 N N . LEU A 1 107 ? -9.120 3.189 -10.514 1.00 93.88 107 LEU A N 1
ATOM 868 C CA . LEU A 1 107 ? -7.795 3.795 -10.408 1.00 93.88 107 LEU A CA 1
ATOM 869 C C . LEU A 1 107 ? -7.411 4.666 -11.615 1.00 93.88 107 LEU A C 1
ATOM 871 O O . LEU A 1 107 ? -6.483 5.459 -11.491 1.00 93.88 107 LEU A O 1
ATOM 875 N N . SER A 1 108 ? -8.103 4.574 -12.759 1.00 91.62 108 SER A N 1
ATOM 876 C CA . SER A 1 108 ? -7.830 5.449 -13.913 1.00 91.62 108 SER A CA 1
ATOM 877 C C . SER A 1 108 ? -8.169 6.920 -13.639 1.00 91.62 108 SER A C 1
ATOM 879 O O . SER A 1 108 ? -7.662 7.821 -14.311 1.00 91.62 108 SER A O 1
ATOM 881 N N . THR A 1 109 ? -8.983 7.170 -12.610 1.00 88.38 109 THR A N 1
ATOM 882 C CA . THR A 1 109 ? -9.346 8.513 -12.145 1.00 88.38 109 THR A CA 1
ATOM 883 C C . THR A 1 109 ? -8.281 9.147 -11.243 1.00 88.38 109 THR A C 1
ATOM 885 O O . THR A 1 109 ? -8.295 10.363 -11.038 1.00 88.38 109 THR A O 1
ATOM 888 N N . ILE A 1 110 ? -7.320 8.357 -10.751 1.00 86.75 110 ILE A N 1
ATOM 889 C CA . ILE A 1 110 ? -6.254 8.809 -9.857 1.00 86.75 110 ILE A CA 1
ATOM 890 C C . ILE A 1 110 ? -4.997 9.116 -10.672 1.00 86.75 110 ILE A C 1
ATOM 892 O O . ILE A 1 110 ? -4.459 8.266 -11.380 1.00 86.75 110 ILE A O 1
ATOM 896 N N . ARG A 1 111 ? -4.471 10.336 -10.530 1.00 84.44 111 ARG A N 1
ATOM 897 C CA . ARG A 1 111 ? -3.164 10.710 -11.090 1.00 84.44 111 ARG A CA 1
ATOM 898 C C . ARG A 1 111 ? -2.074 10.507 -10.040 1.00 84.44 111 ARG A C 1
ATOM 900 O O . ARG A 1 111 ? -1.840 11.410 -9.242 1.00 84.44 111 ARG A O 1
ATOM 907 N N . PHE A 1 112 ? -1.441 9.332 -10.050 1.00 87.56 112 PHE A N 1
ATOM 908 C CA . PHE A 1 112 ? -0.408 8.929 -9.086 1.00 87.56 112 PHE A CA 1
ATOM 909 C C . PHE A 1 112 ? 1.024 9.044 -9.620 1.00 87.56 112 PHE A C 1
ATOM 911 O O . PHE A 1 112 ? 1.339 8.491 -10.696 1.00 87.56 112 PHE A O 1
#

Organism: NCBI:txid1070528

Radius of gyration: 12.91 Å; chains: 1; bounding box: 34×25×32 Å